Protein AF-A0A5C5GDN0-F1 (afdb_monomer_lite)

Structure (mmCIF, N/CA/C/O backbone):
data_AF-A0A5C5GDN0-F1
#
_entry.id   AF-A0A5C5GDN0-F1
#
loop_
_atom_site.group_PDB
_atom_site.id
_atom_site.type_symbol
_atom_site.label_atom_id
_atom_site.label_alt_id
_atom_site.label_comp_id
_atom_site.label_asym_id
_atom_site.label_entity_id
_atom_site.label_seq_id
_atom_site.pdbx_PDB_ins_code
_atom_site.Cartn_x
_atom_site.Cartn_y
_atom_site.Cartn_z
_atom_site.occupancy
_atom_site.B_iso_or_equiv
_atom_site.auth_seq_id
_atom_site.auth_comp_id
_atom_site.auth_asym_id
_atom_site.auth_atom_id
_atom_site.pdbx_PDB_model_num
ATOM 1 N N . MET A 1 1 ? -7.018 8.101 51.689 1.00 58.34 1 MET A N 1
ATOM 2 C CA . MET A 1 1 ? -7.816 8.668 50.583 1.00 58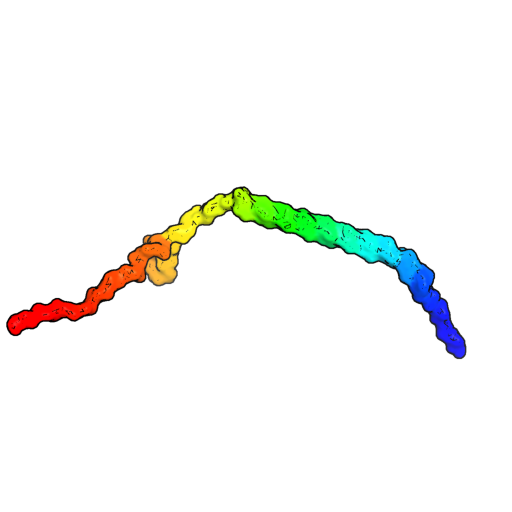.34 1 MET A CA 1
ATOM 3 C C . MET A 1 1 ? -8.009 7.570 49.555 1.00 58.34 1 MET A C 1
ATOM 5 O O . MET A 1 1 ? -7.017 6.964 49.171 1.00 58.34 1 MET A O 1
ATOM 9 N N . SER A 1 2 ? -9.252 7.252 49.196 1.00 58.09 2 SER A N 1
ATOM 10 C CA . SER A 1 2 ? -9.566 6.239 48.181 1.00 58.09 2 SER A CA 1
ATOM 11 C C . SER A 1 2 ? -9.186 6.777 46.804 1.00 58.09 2 SER A C 1
ATOM 13 O O . SER A 1 2 ? -9.446 7.947 46.517 1.00 58.09 2 SER A O 1
ATOM 15 N N . ALA A 1 3 ? -8.516 5.961 45.994 1.00 64.06 3 ALA A N 1
ATOM 16 C CA . ALA A 1 3 ? -8.049 6.366 44.675 1.00 64.06 3 ALA A CA 1
ATOM 17 C C . ALA A 1 3 ? -9.231 6.806 43.785 1.00 64.06 3 ALA A C 1
ATOM 19 O O . ALA A 1 3 ? -10.334 6.278 43.942 1.00 64.06 3 ALA A O 1
ATOM 20 N N . PRO A 1 4 ? -9.029 7.758 42.857 1.00 65.94 4 PRO A N 1
ATOM 21 C CA . PRO A 1 4 ? -10.056 8.119 41.891 1.00 65.94 4 PRO A CA 1
ATOM 22 C C . PRO A 1 4 ? -10.451 6.882 41.074 1.00 65.94 4 PRO A C 1
ATOM 24 O O . PRO A 1 4 ? -9.626 6.321 40.355 1.00 65.94 4 PRO A O 1
ATOM 27 N N . GLU A 1 5 ? -11.709 6.459 41.185 1.00 66.44 5 GLU A N 1
ATOM 28 C CA . GLU A 1 5 ? -12.299 5.384 40.381 1.00 66.44 5 GLU A CA 1
ATOM 29 C C . GLU A 1 5 ? -12.374 5.835 38.915 1.00 66.44 5 GLU A C 1
ATOM 31 O O . GLU A 1 5 ? -13.333 6.474 38.470 1.00 66.44 5 GLU A O 1
ATOM 36 N N . THR A 1 6 ? -11.326 5.554 38.142 1.00 68.75 6 THR A N 1
ATOM 37 C CA . THR A 1 6 ? -11.352 5.755 36.692 1.00 68.75 6 THR A CA 1
ATOM 38 C C . THR A 1 6 ? -12.236 4.660 36.099 1.00 68.75 6 THR A C 1
ATOM 40 O O . THR A 1 6 ? -11.859 3.490 36.055 1.00 68.75 6 THR A O 1
ATOM 43 N N . ASN A 1 7 ? -13.434 5.026 35.641 1.00 74.94 7 ASN A N 1
ATOM 44 C CA . ASN A 1 7 ? -14.322 4.083 34.970 1.00 74.94 7 ASN A CA 1
ATOM 45 C C . ASN A 1 7 ? -13.797 3.803 33.549 1.00 74.94 7 ASN A C 1
ATOM 47 O O . ASN A 1 7 ? -14.089 4.532 32.594 1.00 74.94 7 ASN A O 1
ATOM 51 N N . VAL A 1 8 ? -12.971 2.765 33.434 1.00 79.44 8 VAL A N 1
ATOM 52 C CA . VAL A 1 8 ? -12.307 2.330 32.195 1.00 79.44 8 VAL A CA 1
ATOM 53 C C . VAL A 1 8 ? -13.312 1.927 31.112 1.00 79.44 8 VAL A C 1
ATOM 55 O O . VAL A 1 8 ? -13.103 2.239 29.940 1.00 79.44 8 VAL A O 1
ATOM 58 N N . ASP A 1 9 ? -14.450 1.340 31.488 1.00 74.81 9 ASP A N 1
ATOM 59 C CA . ASP A 1 9 ? -15.495 0.924 30.544 1.00 74.81 9 ASP A CA 1
ATOM 60 C C . ASP A 1 9 ? -16.126 2.114 29.815 1.00 74.81 9 ASP A C 1
ATOM 62 O O . ASP A 1 9 ? -16.330 2.083 28.595 1.00 74.81 9 ASP A O 1
ATOM 66 N N . LYS A 1 10 ? -16.401 3.204 30.544 1.00 76.00 10 LYS A N 1
ATO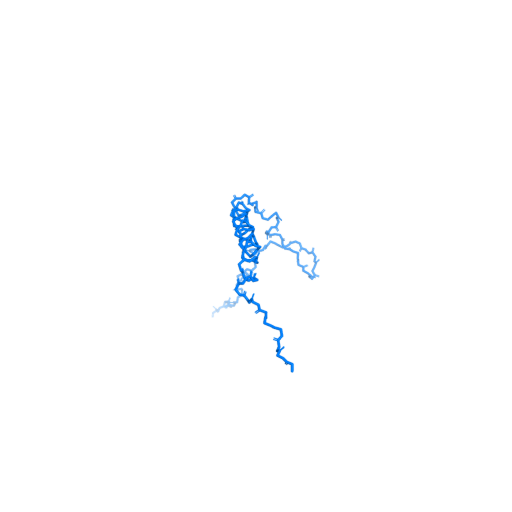M 67 C CA . LYS A 1 10 ? -16.956 4.442 29.975 1.00 76.00 10 LYS A CA 1
ATOM 68 C C . LYS A 1 10 ? -15.976 5.098 29.001 1.00 76.00 10 LYS A C 1
ATOM 70 O O . LYS A 1 10 ? -16.394 5.581 27.947 1.00 76.00 10 LYS A O 1
ATOM 75 N N . GLN A 1 11 ? -14.685 5.087 29.334 1.00 75.81 11 GLN A N 1
ATOM 76 C CA . GLN A 1 11 ? -13.621 5.646 28.495 1.00 75.81 11 GLN A CA 1
ATOM 77 C C . GLN A 1 11 ? -13.396 4.808 27.233 1.00 75.81 11 GLN A C 1
ATOM 79 O O . GLN A 1 11 ? -13.376 5.354 26.129 1.00 75.81 11 GLN A O 1
ATOM 84 N N . ALA A 1 12 ? -13.347 3.480 27.365 1.00 74.31 12 ALA A N 1
ATOM 85 C CA . ALA A 1 12 ? -13.226 2.567 26.234 1.00 74.31 12 ALA A CA 1
ATOM 86 C C . ALA A 1 12 ? -14.379 2.754 25.239 1.00 74.31 12 ALA A C 1
ATOM 88 O O . ALA A 1 12 ? -14.153 2.851 24.033 1.00 74.31 12 ALA A O 1
ATOM 89 N N . LYS A 1 13 ? -15.621 2.884 25.722 1.00 76.38 13 LYS A N 1
ATOM 90 C CA . LYS A 1 13 ? -16.798 3.079 24.858 1.00 76.38 13 LYS A CA 1
ATOM 91 C C . LYS A 1 13 ? -16.738 4.379 24.050 1.00 76.38 13 LYS A C 1
ATOM 93 O O . LYS A 1 13 ? -17.211 4.406 22.918 1.00 76.38 13 LYS A O 1
ATOM 98 N N . ARG A 1 14 ? -16.129 5.431 24.607 1.00 82.56 14 ARG A N 1
ATOM 99 C CA . ARG A 1 14 ? -15.973 6.734 23.945 1.00 82.56 14 ARG A CA 1
ATOM 100 C C . ARG A 1 14 ? -14.783 6.786 22.980 1.00 82.56 14 ARG A C 1
ATOM 102 O O . ARG A 1 14 ? -14.846 7.534 22.012 1.00 82.56 14 ARG A O 1
ATOM 109 N N . HIS A 1 15 ? -13.749 5.968 23.197 1.00 83.81 15 HIS A N 1
ATOM 110 C CA . HIS A 1 15 ? -12.565 5.894 22.327 1.00 83.81 15 HIS A CA 1
ATOM 111 C C . HIS A 1 15 ? -12.672 4.885 21.177 1.00 83.81 15 HIS A C 1
ATOM 113 O O . HIS A 1 15 ? -12.011 5.056 20.153 1.00 83.81 15 HIS A O 1
ATOM 119 N N . ARG A 1 16 ? -13.532 3.866 21.304 1.00 83.06 16 ARG A N 1
ATOM 120 C CA . ARG A 1 16 ? -13.823 2.888 20.242 1.00 83.06 16 ARG A CA 1
ATOM 121 C C . ARG A 1 16 ? -14.068 3.495 18.849 1.00 83.06 16 ARG A C 1
ATOM 123 O O . ARG A 1 16 ? -13.452 2.991 17.916 1.00 83.06 16 ARG A O 1
ATOM 130 N N . PRO A 1 17 ? -14.882 4.554 18.660 1.00 87.44 17 PRO A N 1
ATOM 131 C CA . PRO A 1 17 ? -15.097 5.118 17.324 1.00 87.44 17 PRO A CA 1
ATOM 132 C C . PRO A 1 17 ? -13.822 5.691 16.692 1.00 87.44 17 PRO A C 1
ATOM 134 O O . PRO A 1 17 ? -13.641 5.561 15.486 1.00 87.44 17 PRO A O 1
ATOM 137 N N . SER A 1 18 ? -12.917 6.267 17.490 1.00 89.81 18 SER A N 1
ATOM 138 C CA . SER A 1 18 ? -11.643 6.796 16.984 1.00 89.81 18 SER A CA 1
ATOM 139 C C . SER A 1 18 ? -10.728 5.671 16.490 1.00 89.81 18 SER A C 1
ATOM 141 O O . SER A 1 18 ? -10.191 5.747 15.388 1.00 89.81 18 SER A O 1
ATOM 143 N N . ILE A 1 19 ? -10.633 4.573 17.250 1.00 90.69 19 ILE A N 1
ATOM 144 C CA . ILE A 1 19 ? -9.847 3.396 16.850 1.00 90.69 19 ILE A CA 1
ATOM 145 C C . ILE A 1 19 ? -10.409 2.787 15.563 1.00 90.69 19 ILE A C 1
ATOM 147 O O . ILE A 1 19 ? -9.653 2.520 14.635 1.00 90.69 19 ILE A O 1
ATOM 151 N N . VAL A 1 20 ? -11.732 2.630 15.476 1.00 94.38 20 VAL A N 1
ATOM 152 C CA . VAL A 1 20 ? -12.386 2.119 14.263 1.00 94.38 20 VAL A CA 1
ATOM 153 C C . VAL A 1 20 ? -12.124 3.039 13.070 1.00 94.38 20 VAL A C 1
ATOM 155 O O . VAL A 1 20 ? -11.793 2.548 11.996 1.00 94.38 20 VAL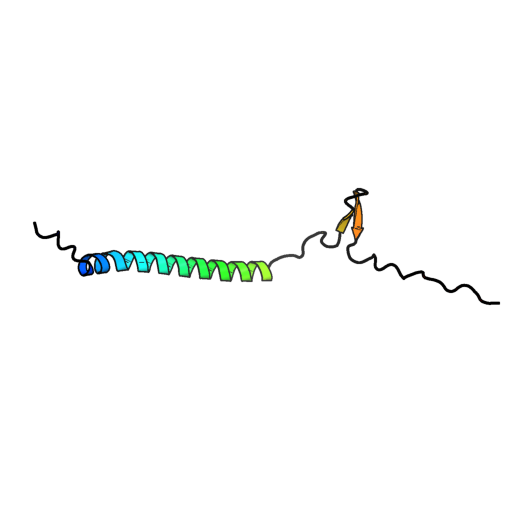 A O 1
ATOM 158 N N . GLY A 1 21 ? -12.208 4.360 13.253 1.00 94.19 21 GLY A N 1
ATOM 159 C CA . GLY A 1 21 ? -11.911 5.330 12.198 1.00 94.19 21 GLY A CA 1
ATOM 160 C C . GLY A 1 21 ? -10.486 5.194 11.662 1.00 94.19 21 GLY A C 1
ATOM 161 O O . GLY A 1 21 ? -10.292 5.101 10.452 1.00 94.19 21 GLY A O 1
ATOM 162 N N . ILE A 1 22 ? -9.498 5.097 12.555 1.00 95.06 22 ILE A N 1
ATOM 163 C CA . ILE A 1 22 ? -8.097 4.883 12.169 1.00 95.06 22 ILE A CA 1
ATOM 164 C C . ILE A 1 22 ? -7.940 3.552 11.424 1.00 95.06 22 ILE A C 1
ATOM 166 O O . ILE A 1 22 ? -7.326 3.522 10.361 1.00 95.06 22 ILE A O 1
ATOM 170 N N . SER A 1 23 ? -8.527 2.461 11.925 1.00 95.75 23 SER A N 1
ATOM 171 C CA . SER A 1 23 ? -8.455 1.154 11.262 1.00 95.75 23 SER A CA 1
ATOM 172 C C . SER A 1 23 ? -9.044 1.177 9.850 1.00 95.75 23 SER A C 1
ATOM 174 O O . SER A 1 23 ? -8.449 0.607 8.939 1.00 95.75 23 SER A O 1
ATOM 176 N N . VAL A 1 24 ? -10.170 1.866 9.641 1.00 97.69 24 VAL A N 1
ATOM 177 C CA . VAL A 1 24 ? -10.787 2.010 8.313 1.00 97.69 24 VAL A CA 1
ATOM 178 C C . VAL A 1 24 ? -9.869 2.770 7.357 1.00 97.69 24 VAL A C 1
ATOM 180 O O . VAL A 1 24 ? -9.684 2.338 6.221 1.00 97.69 24 VAL A O 1
ATOM 183 N N . VAL A 1 25 ? -9.250 3.862 7.813 1.00 98.06 25 VAL A N 1
ATOM 184 C CA . VAL A 1 25 ? -8.301 4.632 6.994 1.00 98.06 25 VAL A CA 1
ATOM 185 C C . VAL A 1 25 ? -7.081 3.789 6.629 1.00 98.06 25 VAL A C 1
ATOM 187 O O . VAL A 1 25 ? -6.672 3.786 5.472 1.00 98.06 25 VAL A O 1
ATOM 190 N N . LEU A 1 26 ? -6.526 3.028 7.575 1.00 98.44 26 LEU A N 1
ATOM 191 C CA . LEU A 1 26 ? -5.383 2.148 7.308 1.00 98.44 26 LEU A CA 1
ATOM 192 C C . LEU A 1 26 ? -5.718 1.064 6.276 1.00 98.44 26 LEU A C 1
ATOM 194 O O . LEU A 1 26 ? -4.922 0.818 5.373 1.00 98.44 26 LEU A O 1
ATOM 198 N N . ILE A 1 27 ? -6.905 0.456 6.369 1.00 98.38 27 ILE A N 1
ATOM 199 C CA . ILE A 1 27 ? -7.382 -0.518 5.376 1.00 98.38 27 ILE A CA 1
ATOM 200 C C . ILE A 1 27 ? -7.517 0.141 4.001 1.00 98.38 27 ILE A C 1
ATOM 202 O O . ILE A 1 27 ? -7.076 -0.422 3.003 1.00 98.38 27 ILE A O 1
ATOM 206 N N . PHE A 1 28 ? -8.088 1.342 3.939 1.00 98.44 28 PHE A N 1
ATOM 207 C CA . PHE A 1 28 ? -8.249 2.071 2.685 1.00 98.44 28 PHE A CA 1
ATOM 208 C C . PHE A 1 28 ? -6.904 2.394 2.022 1.00 98.44 28 PHE A C 1
ATOM 210 O O . PHE A 1 28 ? -6.734 2.146 0.829 1.00 98.44 28 PHE A O 1
ATOM 217 N N . VAL A 1 29 ? -5.931 2.876 2.801 1.00 98.69 29 VAL A N 1
ATOM 218 C CA . VAL A 1 29 ? -4.566 3.123 2.317 1.00 98.69 29 VAL A CA 1
ATOM 219 C C . VAL A 1 29 ? -3.944 1.832 1.796 1.00 98.69 29 VAL A C 1
ATOM 221 O O . VAL A 1 29 ? -3.439 1.824 0.679 1.00 98.69 29 VAL A O 1
ATOM 224 N N . ALA A 1 30 ? -4.042 0.730 2.545 1.00 98.62 30 ALA A N 1
ATOM 225 C CA . ALA A 1 30 ? -3.507 -0.558 2.115 1.00 98.62 30 ALA A CA 1
ATOM 226 C C . ALA A 1 30 ? -4.109 -1.016 0.775 1.00 98.62 30 ALA A C 1
ATOM 228 O O . ALA A 1 30 ? -3.374 -1.467 -0.102 1.00 98.62 30 ALA A O 1
ATOM 229 N N . ILE A 1 31 ? -5.422 -0.848 0.582 1.00 98.69 31 ILE A N 1
ATOM 230 C CA . ILE A 1 31 ? -6.095 -1.181 -0.681 1.00 98.69 31 ILE A CA 1
ATOM 231 C C . ILE A 1 31 ? -5.549 -0.327 -1.828 1.00 98.69 31 ILE A C 1
ATOM 233 O O . ILE A 1 31 ? -5.166 -0.879 -2.858 1.00 98.69 31 ILE A O 1
ATOM 237 N N . ILE A 1 32 ? -5.476 0.997 -1.654 1.00 98.56 32 ILE A N 1
ATOM 238 C CA . ILE A 1 32 ? -4.939 1.893 -2.689 1.00 98.56 32 ILE A CA 1
ATOM 239 C C . ILE A 1 32 ? -3.502 1.518 -3.030 1.00 98.56 32 ILE A C 1
ATOM 241 O O . ILE A 1 32 ? -3.167 1.436 -4.206 1.00 98.56 32 ILE A O 1
ATOM 245 N N . THR A 1 33 ? -2.662 1.261 -2.027 1.00 98.50 33 THR A N 1
ATOM 246 C CA . THR A 1 33 ? -1.267 0.880 -2.248 1.00 98.50 33 THR A CA 1
ATOM 247 C C . THR A 1 33 ? -1.166 -0.408 -3.056 1.00 98.50 33 THR A C 1
ATOM 249 O O . THR A 1 33 ? -0.400 -0.453 -4.011 1.00 98.50 33 THR A O 1
ATOM 252 N N . VAL A 1 34 ? -1.957 -1.437 -2.738 1.00 98.62 34 VAL A N 1
ATOM 253 C CA . VAL A 1 34 ? -1.946 -2.697 -3.498 1.00 98.62 34 VAL A CA 1
ATOM 254 C C . VAL A 1 34 ? -2.393 -2.472 -4.942 1.00 98.62 34 VAL A C 1
ATOM 256 O O . VAL A 1 34 ? -1.720 -2.927 -5.864 1.00 98.62 34 VAL A O 1
ATOM 259 N N . VAL A 1 35 ? -3.492 -1.743 -5.153 1.00 98.31 35 VAL A N 1
ATOM 260 C CA . VAL A 1 35 ? -4.004 -1.446 -6.500 1.00 98.31 35 VAL A CA 1
ATOM 261 C C . VAL A 1 35 ? -2.985 -0.647 -7.310 1.00 98.31 35 VAL A C 1
ATOM 263 O O . VAL A 1 35 ? -2.718 -0.983 -8.461 1.00 98.31 35 VAL A O 1
ATOM 266 N N . PHE A 1 36 ? -2.383 0.377 -6.704 1.00 97.56 36 PHE A N 1
ATOM 267 C CA . PHE A 1 36 ? -1.372 1.206 -7.347 1.00 97.56 36 PHE A CA 1
ATOM 268 C C . PHE A 1 36 ? -0.119 0.405 -7.708 1.00 97.56 36 PHE A C 1
ATOM 270 O O . PHE A 1 36 ? 0.367 0.529 -8.826 1.00 97.56 36 PHE A O 1
ATOM 277 N N . SER A 1 37 ? 0.367 -0.459 -6.815 1.00 97.25 37 SER A N 1
ATOM 278 C CA . SER A 1 37 ? 1.517 -1.322 -7.098 1.00 97.25 37 SER A CA 1
ATOM 279 C C . SER A 1 37 ? 1.242 -2.269 -8.263 1.00 97.25 37 SER A C 1
ATOM 281 O O . SER A 1 37 ? 2.065 -2.378 -9.164 1.00 97.25 37 SER A O 1
ATOM 283 N N . VAL A 1 38 ? 0.076 -2.926 -8.287 1.00 97.19 38 VAL A N 1
ATOM 284 C CA . VAL A 1 38 ? -0.309 -3.802 -9.408 1.00 97.19 38 VAL A CA 1
ATOM 285 C C . VAL A 1 38 ? -0.367 -3.016 -10.715 1.00 97.19 38 VAL A C 1
ATOM 287 O O . VAL A 1 38 ? 0.134 -3.487 -11.733 1.00 97.19 38 VAL A O 1
ATOM 290 N N . TRP A 1 39 ? -0.938 -1.810 -10.689 1.00 96.38 39 TRP A N 1
ATOM 291 C CA . TRP A 1 39 ? -0.978 -0.942 -11.861 1.00 96.38 39 TRP A CA 1
ATOM 292 C C . TRP A 1 39 ? 0.424 -0.536 -12.326 1.00 96.38 39 TRP A C 1
ATOM 294 O O . TRP A 1 39 ? 0.701 -0.617 -13.516 1.00 96.38 39 TRP A O 1
ATOM 304 N N . LEU A 1 40 ? 1.323 -0.182 -11.405 1.00 94.12 40 LEU A N 1
ATOM 305 C CA . LEU A 1 40 ? 2.703 0.186 -11.718 1.00 94.12 40 LEU A CA 1
ATOM 306 C C . LEU A 1 40 ? 3.463 -0.955 -12.407 1.00 94.12 40 LEU A C 1
ATOM 308 O O . LEU A 1 40 ? 4.180 -0.708 -13.366 1.00 94.12 40 LEU A O 1
ATOM 312 N N . PHE A 1 41 ? 3.283 -2.199 -11.957 1.00 91.94 41 PHE A N 1
ATOM 313 C CA . PHE A 1 41 ? 3.894 -3.356 -12.619 1.00 91.94 41 PHE A CA 1
ATOM 314 C C . PHE A 1 41 ? 3.278 -3.653 -13.989 1.00 91.94 41 PHE A C 1
ATOM 316 O O . PHE A 1 41 ? 3.981 -4.107 -14.883 1.00 91.94 41 PHE A O 1
ATOM 323 N N . ALA A 1 42 ? 1.975 -3.424 -14.160 1.00 91.62 42 ALA A N 1
ATOM 324 C CA . ALA A 1 42 ? 1.285 -3.685 -15.422 1.00 91.62 42 ALA A CA 1
ATOM 325 C C . ALA A 1 42 ? 1.504 -2.587 -16.477 1.00 91.62 42 ALA A C 1
ATOM 327 O O . ALA A 1 42 ? 1.381 -2.860 -17.667 1.00 91.62 42 ALA A O 1
ATOM 328 N N . ALA A 1 43 ? 1.772 -1.355 -16.042 1.00 90.88 43 ALA A N 1
ATOM 329 C CA . ALA A 1 43 ? 1.920 -0.176 -16.893 1.00 90.88 43 ALA A CA 1
ATOM 330 C C . ALA A 1 43 ? 3.356 0.375 -16.928 1.00 90.88 43 ALA A C 1
ATOM 332 O O . ALA A 1 43 ? 3.574 1.451 -17.479 1.00 90.88 43 ALA A O 1
ATOM 333 N N . GLY A 1 44 ? 4.311 -0.308 -16.296 1.00 82.94 44 GLY A N 1
ATOM 334 C CA . GLY A 1 44 ? 5.713 0.090 -16.303 1.00 82.94 44 GLY A CA 1
ATOM 335 C C . GLY A 1 44 ? 6.381 -0.265 -17.628 1.00 82.94 44 GLY A C 1
ATOM 336 O O . GLY A 1 44 ? 6.287 -1.409 -18.068 1.00 82.94 44 GLY A O 1
ATOM 337 N N . ASP A 1 45 ? 7.067 0.706 -18.226 1.00 81.44 45 ASP A N 1
ATOM 338 C CA . ASP A 1 45 ? 7.965 0.474 -19.358 1.00 81.44 45 ASP A 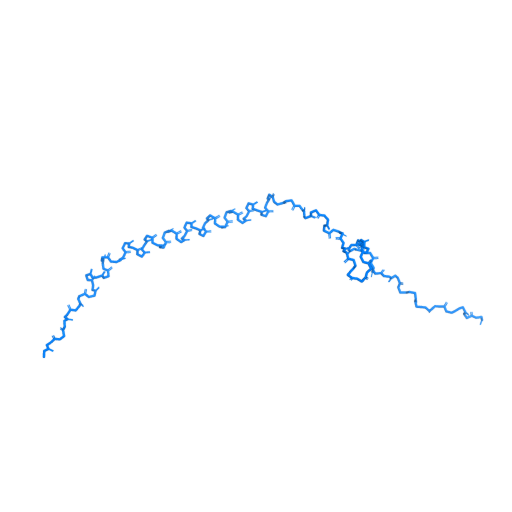CA 1
ATOM 339 C C . ASP A 1 45 ? 9.269 -0.194 -18.889 1.00 81.44 45 ASP A C 1
ATOM 341 O O . ASP A 1 45 ? 9.673 -0.090 -17.723 1.00 81.44 45 ASP A O 1
ATOM 345 N N . GLU A 1 46 ? 9.942 -0.885 -19.807 1.00 79.69 46 GLU A N 1
ATOM 346 C CA . GLU A 1 46 ? 11.273 -1.436 -19.561 1.00 79.69 46 GLU A CA 1
ATOM 347 C C . GLU A 1 46 ? 12.288 -0.298 -19.335 1.00 79.69 46 GLU A C 1
ATOM 349 O O . GLU A 1 46 ? 12.207 0.745 -19.989 1.00 79.69 46 GLU A O 1
ATOM 354 N N . PRO A 1 47 ? 13.248 -0.456 -18.403 1.00 76.81 47 PRO A N 1
ATOM 355 C CA . PRO A 1 47 ? 14.244 0.574 -18.142 1.00 76.81 47 PRO A CA 1
ATOM 356 C C . PRO A 1 47 ? 15.077 0.873 -19.396 1.00 76.81 47 PRO A C 1
ATOM 358 O O . PRO A 1 47 ? 15.808 0.014 -19.893 1.00 76.81 47 PRO A O 1
ATOM 361 N N . GLU A 1 48 ? 15.000 2.115 -19.885 1.00 77.62 48 GLU A N 1
ATOM 362 C CA . GLU A 1 48 ? 15.811 2.564 -21.018 1.00 77.62 48 GLU A CA 1
ATOM 363 C C . GLU A 1 48 ? 17.304 2.463 -20.678 1.00 77.62 48 GLU A C 1
ATOM 365 O O . GLU A 1 48 ? 17.781 3.030 -19.692 1.00 77.62 48 GLU A O 1
ATOM 370 N N . GLY A 1 49 ? 18.053 1.734 -21.509 1.00 75.50 49 GLY A N 1
ATOM 371 C CA . GLY A 1 49 ? 19.490 1.545 -21.324 1.00 75.50 49 GLY A CA 1
ATOM 372 C C . GLY A 1 49 ? 19.876 0.473 -20.303 1.00 75.50 49 GLY A C 1
ATOM 373 O O . GLY A 1 49 ? 21.029 0.462 -19.887 1.00 75.50 49 GLY A O 1
ATOM 374 N N . ALA A 1 50 ? 18.974 -0.442 -19.927 1.00 73.88 50 ALA A N 1
ATOM 375 C CA . ALA A 1 50 ? 19.300 -1.595 -19.075 1.00 73.88 50 ALA A CA 1
ATOM 376 C C . ALA A 1 50 ? 20.468 -2.442 -19.611 1.00 73.88 50 ALA A C 1
ATOM 378 O O . ALA A 1 50 ? 21.268 -2.966 -18.838 1.00 73.88 50 ALA A O 1
ATOM 379 N N . ASP A 1 51 ? 20.600 -2.514 -20.935 1.00 79.69 51 ASP A N 1
ATOM 380 C CA . ASP A 1 51 ? 21.686 -3.235 -21.598 1.00 79.69 51 ASP A CA 1
ATOM 381 C C . ASP A 1 51 ? 23.014 -2.475 -21.576 1.00 79.69 51 ASP A C 1
ATOM 383 O O . ASP A 1 51 ? 24.049 -3.051 -21.890 1.00 79.69 51 ASP A O 1
ATOM 387 N N . THR A 1 52 ? 23.006 -1.190 -21.224 1.00 86.38 52 THR A N 1
ATOM 388 C CA . THR A 1 52 ? 24.130 -0.263 -21.361 1.00 86.38 52 THR A CA 1
ATOM 389 C C . THR A 1 52 ? 24.759 -0.018 -19.991 1.00 86.38 52 THR A C 1
ATOM 391 O O . THR A 1 52 ? 24.228 0.736 -19.177 1.00 86.38 52 THR A O 1
ATOM 394 N N . GLN A 1 53 ? 25.918 -0.620 -19.728 1.00 83.19 53 GLN A N 1
ATOM 395 C CA . GLN A 1 53 ? 26.690 -0.392 -18.503 1.00 83.19 53 GLN A CA 1
ATOM 396 C C . GLN A 1 53 ? 27.918 0.475 -18.786 1.00 83.19 53 GLN A C 1
ATOM 398 O O . GLN A 1 53 ? 28.503 0.405 -19.860 1.00 83.19 53 GLN A O 1
ATOM 403 N N . ILE A 1 54 ? 28.326 1.301 -17.823 1.00 86.94 54 ILE A N 1
ATOM 404 C CA . ILE A 1 54 ? 29.563 2.087 -17.920 1.00 86.94 54 ILE A CA 1
ATOM 405 C C . ILE A 1 54 ? 30.663 1.352 -17.153 1.00 86.94 54 ILE A C 1
ATOM 407 O O . ILE A 1 54 ? 30.509 1.116 -15.953 1.00 86.94 54 ILE A O 1
ATOM 411 N N . ASP A 1 55 ? 31.778 1.012 -17.809 1.00 85.44 55 ASP A N 1
ATOM 412 C CA . ASP A 1 55 ? 32.954 0.479 -17.108 1.00 85.44 55 ASP A CA 1
ATOM 413 C C . ASP A 1 55 ? 33.523 1.580 -16.199 1.00 85.44 55 ASP A C 1
ATOM 415 O O . ASP A 1 55 ? 34.014 2.612 -16.661 1.00 85.44 55 ASP A O 1
ATOM 419 N N . GLY A 1 56 ? 33.481 1.355 -14.883 1.00 87.00 56 GLY A N 1
ATOM 420 C CA . GLY A 1 56 ? 33.960 2.310 -13.881 1.00 87.00 56 GLY A CA 1
ATOM 421 C C . GLY A 1 56 ? 35.467 2.604 -13.931 1.00 87.00 56 GLY A C 1
ATOM 422 O O . GLY A 1 56 ? 35.924 3.511 -13.237 1.00 87.00 56 GLY A O 1
ATOM 423 N N . ARG A 1 57 ? 36.247 1.856 -14.722 1.00 87.75 57 ARG A N 1
ATOM 424 C CA . ARG A 1 57 ? 37.696 2.041 -14.895 1.00 87.75 57 ARG A CA 1
ATOM 425 C C . ARG A 1 57 ? 38.044 2.859 -16.135 1.00 87.75 57 ARG A C 1
ATOM 427 O O . ARG A 1 57 ? 38.986 3.644 -16.072 1.00 87.75 57 ARG A O 1
ATOM 434 N N . THR A 1 58 ? 37.334 2.662 -17.247 1.00 89.50 58 THR A N 1
ATOM 435 C CA . THR A 1 58 ? 37.659 3.285 -18.548 1.00 89.50 58 THR A CA 1
ATOM 436 C C . THR A 1 58 ? 36.650 4.344 -18.983 1.00 89.50 58 THR A C 1
ATOM 438 O O . THR A 1 58 ? 36.984 5.202 -19.797 1.00 89.50 58 THR A O 1
ATOM 441 N N . GLY A 1 59 ? 35.436 4.326 -18.427 1.00 86.12 59 GLY A N 1
ATOM 442 C CA . GLY A 1 59 ? 34.333 5.190 -18.844 1.00 86.12 59 GLY A CA 1
ATOM 443 C C . GLY A 1 59 ? 33.685 4.770 -20.165 1.00 86.12 59 GLY A C 1
ATOM 444 O O . GLY A 1 59 ? 32.870 5.519 -20.701 1.00 86.12 59 GLY A O 1
ATOM 445 N N . GLU A 1 60 ? 34.037 3.601 -20.701 1.00 90.06 60 GLU A N 1
ATOM 446 C CA . GLU A 1 60 ? 33.433 3.066 -21.918 1.00 90.06 60 GLU A CA 1
ATOM 447 C C . GLU A 1 60 ? 32.066 2.438 -21.641 1.00 90.06 60 GLU A C 1
ATOM 449 O O . GLU A 1 60 ? 31.801 1.903 -20.563 1.00 90.06 60 GLU A O 1
ATOM 454 N N . VAL A 1 61 ? 31.199 2.506 -22.650 1.00 85.00 61 VAL A N 1
ATOM 455 C CA . VAL A 1 61 ? 29.900 1.838 -22.659 1.00 85.00 61 VAL A CA 1
ATOM 456 C C . VAL A 1 61 ? 30.102 0.370 -23.040 1.00 85.00 61 VAL A C 1
ATOM 458 O O . VAL A 1 61 ? 30.577 0.078 -24.135 1.00 85.00 61 VAL A O 1
ATOM 461 N N . VAL A 1 62 ? 29.708 -0.545 -22.158 1.00 82.94 62 VAL A N 1
ATOM 462 C CA . VAL A 1 62 ? 29.779 -1.998 -22.341 1.00 82.94 62 VAL A CA 1
ATOM 463 C C . VAL A 1 62 ? 28.369 -2.579 -22.275 1.00 82.94 62 VAL A C 1
ATOM 465 O O . VAL A 1 62 ? 27.612 -2.274 -21.352 1.00 82.94 62 VAL A O 1
ATOM 468 N N . SER A 1 63 ? 28.005 -3.425 -23.243 1.00 80.44 63 SER A N 1
ATOM 469 C CA . SER A 1 63 ? 26.723 -4.132 -23.202 1.00 80.44 63 SER A CA 1
ATOM 470 C C . SER A 1 63 ? 26.745 -5.295 -22.207 1.00 80.44 63 SER A C 1
ATOM 472 O O . SER A 1 63 ? 27.668 -6.107 -22.217 1.00 80.44 63 SER A O 1
ATOM 474 N N . GLY A 1 64 ? 25.718 -5.391 -21.363 1.00 68.00 64 GLY A N 1
ATOM 475 C CA . GLY A 1 64 ? 25.654 -6.275 -20.191 1.00 68.00 64 GLY A CA 1
ATOM 476 C C . GLY A 1 64 ? 25.568 -7.794 -20.419 1.00 68.00 64 GLY A C 1
ATOM 477 O O . GLY A 1 64 ? 25.365 -8.504 -19.443 1.00 68.00 64 GLY A O 1
ATOM 478 N N . GLU A 1 65 ? 25.739 -8.311 -21.640 1.00 64.56 65 GLU A N 1
ATOM 479 C CA . GLU A 1 65 ? 25.476 -9.730 -21.983 1.00 64.56 65 GLU A CA 1
ATOM 480 C C . GLU A 1 65 ? 26.616 -10.387 -22.803 1.00 64.56 65 GLU A C 1
ATOM 482 O O . GLU A 1 65 ? 26.402 -11.335 -23.550 1.00 64.56 65 GLU A O 1
ATOM 487 N N . GLY A 1 66 ? 27.849 -9.869 -22.735 1.00 53.22 66 GLY A N 1
ATOM 488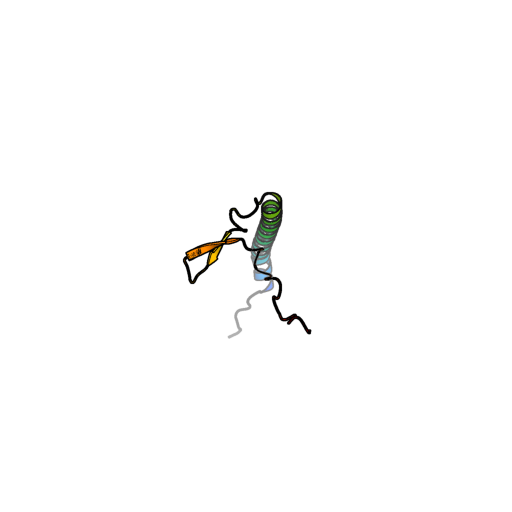 C CA . GLY A 1 66 ? 28.868 -10.176 -23.754 1.00 53.22 66 GLY A CA 1
ATOM 489 C C . GLY A 1 66 ? 30.262 -10.609 -23.310 1.00 53.22 66 GLY A C 1
ATOM 490 O O . GLY A 1 66 ? 31.121 -10.676 -24.181 1.00 53.22 66 GLY A O 1
ATOM 491 N N . ASP A 1 67 ? 30.526 -10.896 -22.030 1.00 52.34 67 ASP A N 1
ATOM 492 C CA . ASP A 1 67 ? 31.870 -11.333 -21.596 1.00 52.34 67 ASP A CA 1
ATOM 493 C C . ASP A 1 67 ? 31.862 -12.678 -20.854 1.00 52.34 67 ASP A C 1
ATOM 495 O O . ASP A 1 67 ? 32.447 -12.856 -19.788 1.00 52.34 67 ASP A O 1
ATOM 499 N N . THR A 1 68 ? 31.210 -13.682 -21.443 1.00 50.62 68 THR A N 1
ATOM 500 C CA . THR A 1 68 ? 31.751 -15.043 -21.360 1.00 50.62 68 THR A CA 1
ATOM 501 C C . THR A 1 68 ? 32.765 -15.196 -22.487 1.00 50.62 68 THR A C 1
ATOM 503 O O . THR A 1 68 ? 32.436 -15.679 -23.572 1.00 50.62 68 THR A O 1
ATOM 506 N N . ALA A 1 69 ? 33.999 -14.748 -22.249 1.00 48.72 69 ALA A N 1
ATOM 507 C CA . ALA A 1 69 ? 35.130 -15.075 -23.104 1.00 48.72 69 ALA A CA 1
ATOM 508 C C . ALA A 1 69 ? 35.151 -16.596 -23.371 1.00 48.72 69 ALA A C 1
ATOM 510 O O . ALA A 1 69 ? 35.041 -17.377 -22.416 1.00 48.72 69 ALA A O 1
ATOM 511 N N . PRO A 1 70 ? 35.300 -17.067 -24.626 1.00 46.91 70 PRO A N 1
ATOM 512 C CA . PRO A 1 70 ? 35.629 -18.464 -24.839 1.00 46.91 70 PRO A CA 1
ATOM 513 C C . PRO A 1 70 ? 36.987 -18.687 -24.172 1.00 46.91 70 PRO A C 1
ATOM 515 O O . PRO A 1 70 ? 37.945 -17.962 -24.442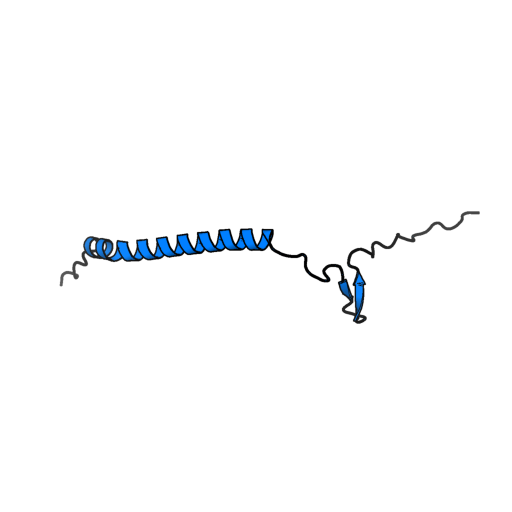 1.00 46.91 70 PRO A O 1
ATOM 518 N N . ALA A 1 71 ? 37.058 -19.651 -23.255 1.00 48.19 71 ALA A N 1
ATOM 519 C CA . ALA A 1 71 ? 38.302 -20.049 -22.620 1.00 48.19 71 ALA A CA 1
ATOM 520 C C . ALA A 1 71 ? 39.290 -20.515 -23.703 1.00 48.19 71 ALA A C 1
ATOM 522 O O . ALA A 1 71 ? 39.274 -21.667 -24.126 1.00 48.19 71 ALA A O 1
ATOM 523 N N . ALA A 1 72 ? 40.149 -19.607 -24.161 1.00 50.91 72 ALA A N 1
ATOM 524 C CA . ALA A 1 72 ? 41.330 -19.923 -24.942 1.00 50.91 72 ALA A CA 1
ATOM 525 C C . ALA A 1 72 ? 42.365 -20.542 -23.994 1.00 50.91 72 ALA A C 1
ATOM 527 O O . ALA A 1 72 ? 43.277 -19.868 -23.529 1.00 50.91 72 ALA A O 1
ATOM 528 N N . ASN A 1 73 ? 42.187 -21.823 -23.670 1.00 59.69 73 ASN A N 1
ATOM 529 C CA . ASN A 1 73 ? 43.171 -22.618 -22.946 1.00 59.69 73 ASN A CA 1
ATOM 530 C C . ASN A 1 73 ? 43.544 -23.855 -23.772 1.00 59.69 73 ASN A C 1
ATOM 532 O O . ASN A 1 73 ? 42.854 -24.864 -23.723 1.00 59.69 73 ASN A O 1
ATOM 536 N N . GLY A 1 74 ? 44.672 -23.738 -24.478 1.00 56.78 74 GLY A N 1
ATOM 537 C CA . GLY A 1 74 ? 45.686 -24.787 -24.606 1.00 56.78 74 GLY A CA 1
ATOM 538 C C . GLY A 1 74 ? 45.344 -26.048 -25.396 1.00 56.78 74 GLY A C 1
ATOM 539 O O . GLY A 1 74 ? 45.139 -27.092 -24.792 1.00 56.78 74 GLY A O 1
ATOM 540 N N . GLU A 1 75 ? 45.487 -25.990 -26.719 1.00 56.56 75 GLU A N 1
ATOM 541 C CA . GLU A 1 75 ? 45.870 -27.160 -27.521 1.00 56.56 75 GLU A CA 1
ATOM 542 C C . GLU A 1 75 ? 47.110 -26.791 -28.350 1.00 56.56 75 GLU A C 1
ATOM 544 O O . GLU A 1 75 ? 47.048 -26.182 -29.417 1.00 56.56 75 GLU A O 1
ATOM 549 N N . GLU A 1 76 ? 48.263 -27.091 -27.755 1.00 64.00 76 GLU A N 1
ATOM 550 C CA . GLU A 1 76 ? 49.572 -27.177 -28.400 1.00 64.00 76 GLU A CA 1
ATOM 551 C C . GLU A 1 76 ? 49.520 -28.278 -29.481 1.00 64.00 76 GLU A C 1
ATOM 553 O O . GLU A 1 76 ? 49.024 -29.371 -29.189 1.00 64.00 76 GLU A O 1
ATOM 558 N N . PRO A 1 77 ? 49.978 -28.041 -30.726 1.00 58.06 77 PRO A N 1
ATOM 559 C CA . PRO A 1 77 ? 50.057 -29.105 -31.719 1.00 58.06 77 PRO A CA 1
ATOM 560 C C . PRO A 1 77 ? 51.170 -30.079 -31.311 1.00 58.06 77 PRO A C 1
ATOM 562 O O . PRO A 1 77 ? 52.339 -29.707 -31.263 1.00 58.06 77 PRO A O 1
ATOM 565 N N . ALA A 1 78 ? 50.791 -31.313 -30.982 1.00 63.69 78 ALA A N 1
ATOM 566 C CA . ALA A 1 78 ? 51.729 -32.416 -30.829 1.00 63.69 78 ALA A CA 1
ATOM 567 C C . ALA A 1 78 ? 52.095 -32.960 -32.218 1.00 63.69 78 ALA A C 1
ATOM 569 O O . ALA A 1 78 ? 51.213 -33.416 -32.953 1.00 63.69 78 ALA A O 1
ATOM 570 N N . ASP A 1 79 ? 53.385 -32.890 -32.545 1.00 68.19 79 ASP A N 1
ATOM 571 C CA . ASP A 1 79 ? 54.015 -33.540 -33.701 1.00 68.19 79 ASP A CA 1
ATOM 572 C C . ASP A 1 79 ? 54.208 -35.050 -33.464 1.00 68.19 79 ASP A C 1
ATOM 574 O O . ASP A 1 79 ? 54.586 -35.437 -32.329 1.00 68.19 79 ASP A O 1
#

Organism: NCBI:txid2588711

Foldseek 3Di:
DDDPPDPVVVVCVVCVVVVVVVVVVVVVVVVVVVVVVVCCVVVPDDDPCPQWDQDPPPRDTDGPPDPPDDPPDDDDDDD

pLDDT: mean 79.96, std 15.4, range [46.91, 98.69]

Secondary structure (DSSP, 8-state):
-PPP---HHHHHHHHHHHHHHHHHHHHHHHHHHHHHHHHHHHHPPPPTTTTEEE-TTT--EEETT--------------

Radius of gyration: 32.65 Å; chains: 1; bounding box: 71×42×84 Å

Sequence (79 aa):
MSAPETNVDKQAKRHRPSIVGISVVLIFVAIITVVFSVWLFAAGDEPEGADTQIDGRTGEVVSGEGDTAPAANGEEPAD